Protein AF-A0A7K0QZD5-F1 (afdb_monomer_lite)

pLDDT: mean 91.22, std 5.86, range [58.25, 97.0]

Secondary structure (DSSP, 8-state):
-PPPP-S-TT--PPPPP-TT--PPPP----PPPEEEETTTEEEEETTTTS-GGGTTT----EEE--

Radius of gyration: 17.88 Å; chains: 1; bounding box: 29×38×40 Å

Structure (mmCIF, N/CA/C/O backbone):
data_AF-A0A7K0QZD5-F1
#
_entry.id   AF-A0A7K0QZD5-F1
#
loop_
_atom_site.group_PDB
_atom_site.id
_atom_site.type_symbol
_atom_site.label_atom_id
_atom_site.label_alt_id
_atom_site.label_comp_id
_atom_site.label_asym_id
_atom_site.label_entity_id
_atom_site.label_seq_id
_atom_site.pdbx_PDB_ins_code
_atom_site.Cartn_x
_atom_site.Cartn_y
_atom_site.Cartn_z
_atom_site.occupancy
_atom_site.B_iso_or_equiv
_atom_site.auth_seq_id
_atom_site.auth_comp_id
_atom_site.auth_asym_id
_atom_site.auth_atom_id
_atom_site.pdbx_PDB_model_num
ATOM 1 N N . MET A 1 1 ? 3.951 -17.482 14.109 1.00 58.25 1 MET A N 1
ATOM 2 C CA . MET A 1 1 ? 2.496 -17.321 14.309 1.00 58.25 1 MET A CA 1
ATOM 3 C C . MET A 1 1 ? 1.848 -18.698 14.268 1.00 58.25 1 MET A C 1
ATOM 5 O O . MET A 1 1 ? 2.166 -19.434 13.341 1.00 58.25 1 MET A O 1
ATOM 9 N N . PRO A 1 2 ? 1.029 -19.088 15.257 1.00 79.38 2 PRO A N 1
ATOM 10 C CA . PRO A 1 2 ? 0.302 -20.355 15.213 1.00 79.38 2 PRO A CA 1
ATOM 11 C C . PRO A 1 2 ? -0.785 -20.314 14.132 1.00 79.38 2 PRO A C 1
ATOM 13 O O . PRO A 1 2 ? -1.404 -19.274 13.912 1.00 79.38 2 PRO A O 1
ATOM 16 N N . ALA A 1 3 ? -1.013 -21.440 13.458 1.00 83.19 3 ALA A N 1
ATOM 17 C CA . ALA A 1 3 ? -2.116 -21.565 12.514 1.00 83.19 3 ALA A CA 1
ATOM 18 C C . ALA A 1 3 ? -3.453 -21.549 13.274 1.00 83.19 3 ALA A C 1
ATOM 20 O O . ALA A 1 3 ? -3.611 -22.260 14.268 1.00 83.19 3 ALA A O 1
ATOM 21 N N . VAL A 1 4 ? -4.402 -20.734 12.810 1.00 83.56 4 VAL A N 1
ATOM 22 C CA . VAL A 1 4 ? -5.760 -20.655 13.361 1.00 83.56 4 VAL A CA 1
ATOM 23 C C . VAL A 1 4 ? -6.698 -21.398 12.417 1.00 83.56 4 VAL A C 1
ATOM 25 O O . VAL A 1 4 ? -6.845 -21.010 11.261 1.00 83.56 4 VAL A O 1
ATOM 28 N N . THR A 1 5 ? -7.338 -22.457 12.910 1.00 87.94 5 THR A N 1
ATOM 29 C CA . THR A 1 5 ? -8.375 -23.191 12.173 1.00 87.94 5 THR A CA 1
ATOM 30 C C . THR A 1 5 ? -9.744 -22.682 12.605 1.00 87.94 5 THR A C 1
ATOM 32 O O . THR A 1 5 ? -10.045 -22.662 13.798 1.00 87.94 5 THR A O 1
ATOM 35 N N . VAL A 1 6 ? -10.579 -22.281 11.646 1.00 87.75 6 VAL A N 1
ATOM 36 C CA . VAL A 1 6 ? -11.962 -21.843 11.890 1.00 87.75 6 VAL A CA 1
ATOM 37 C C . VAL A 1 6 ? -12.951 -22.877 11.356 1.00 87.75 6 VAL A C 1
ATOM 39 O O . VAL A 1 6 ? -12.647 -23.587 10.400 1.00 87.75 6 VAL A O 1
ATOM 42 N N . ALA A 1 7 ? -14.130 -22.969 11.978 1.00 90.38 7 ALA A N 1
ATOM 43 C CA . ALA A 1 7 ? -15.172 -23.912 11.562 1.00 90.38 7 ALA A CA 1
ATOM 44 C C . ALA A 1 7 ? -15.763 -23.572 10.181 1.00 90.38 7 ALA A C 1
ATOM 46 O O . ALA A 1 7 ? -16.153 -24.476 9.448 1.00 90.38 7 ALA A O 1
ATOM 47 N N . ASP A 1 8 ? -15.804 -22.284 9.829 1.00 89.38 8 ASP A N 1
ATOM 48 C CA . ASP A 1 8 ? -16.298 -21.792 8.544 1.00 89.38 8 ASP A CA 1
ATOM 49 C C . ASP A 1 8 ? -15.476 -20.574 8.097 1.00 89.38 8 ASP A C 1
ATOM 51 O O . ASP A 1 8 ? -15.455 -19.542 8.767 1.00 89.38 8 ASP A O 1
ATOM 55 N N . ILE A 1 9 ? -14.782 -20.704 6.965 1.00 89.56 9 ILE A N 1
ATOM 56 C CA . ILE A 1 9 ? -13.925 -19.654 6.390 1.00 89.56 9 ILE A CA 1
ATOM 57 C C . ILE A 1 9 ? -14.714 -18.551 5.670 1.00 89.56 9 ILE A C 1
ATOM 59 O O . ILE A 1 9 ? -14.131 -17.553 5.255 1.00 89.56 9 ILE A O 1
ATOM 63 N N . THR A 1 10 ? -16.024 -18.728 5.490 1.00 91.81 10 THR A N 1
ATOM 64 C CA . THR A 1 10 ? -16.901 -17.766 4.807 1.00 91.81 10 THR A CA 1
ATOM 65 C C . THR A 1 10 ? -17.577 -16.793 5.773 1.00 91.81 10 THR A C 1
ATOM 67 O O . THR A 1 10 ? -18.169 -15.802 5.344 1.00 91.81 10 THR A O 1
ATOM 70 N N . VAL A 1 11 ? -17.460 -17.035 7.083 1.00 88.62 11 VAL A N 1
ATOM 71 C CA . VAL A 1 11 ? -18.051 -16.198 8.127 1.00 88.62 11 VAL A CA 1
ATOM 72 C C . VAL A 1 11 ? -16.981 -15.299 8.734 1.00 88.62 11 VAL A C 1
ATOM 74 O O . VAL A 1 11 ? -16.081 -15.754 9.436 1.00 88.62 11 VAL A O 1
ATOM 77 N N . LEU A 1 12 ? -17.115 -13.993 8.509 1.00 87.69 12 LEU A N 1
ATOM 78 C CA . LEU A 1 12 ? -16.290 -12.977 9.159 1.00 87.69 12 LEU A CA 1
ATOM 79 C C . LEU A 1 12 ? -17.114 -12.231 10.218 1.00 87.69 12 LEU A C 1
ATOM 81 O O . LEU A 1 12 ? -18.236 -11.801 9.924 1.00 87.69 12 LEU A O 1
ATOM 85 N N . PRO A 1 13 ? -16.583 -12.036 11.440 1.00 86.25 13 PRO A N 1
ATOM 86 C CA . PRO A 1 13 ? -17.197 -11.144 12.413 1.00 86.25 13 PRO A CA 1
ATOM 87 C C . PRO A 1 13 ? -17.375 -9.745 11.821 1.00 86.25 13 PRO A C 1
ATOM 89 O O . PRO A 1 13 ? -16.472 -9.207 11.178 1.00 86.25 13 PRO A O 1
ATOM 92 N N . ARG A 1 14 ? -18.536 -9.129 12.061 1.00 88.69 14 ARG A N 1
ATOM 93 C CA . ARG A 1 14 ? -18.738 -7.723 11.701 1.00 88.69 14 ARG A CA 1
ATOM 94 C C . ARG A 1 14 ? -17.857 -6.849 12.587 1.00 88.69 14 ARG A C 1
ATOM 96 O O . ARG A 1 14 ? -17.839 -7.014 13.806 1.00 88.69 14 ARG A O 1
ATOM 103 N N . VAL A 1 15 ? -17.161 -5.900 11.971 1.00 88.38 15 VAL A N 1
ATOM 104 C CA . VAL A 1 15 ? -16.461 -4.842 12.700 1.00 88.38 15 VAL A CA 1
ATOM 105 C C . VAL A 1 15 ? -17.502 -3.808 13.111 1.00 88.38 15 VAL A C 1
ATOM 107 O O . VAL A 1 15 ? -18.146 -3.205 12.256 1.00 88.38 15 VAL A O 1
ATOM 110 N N . ASN A 1 16 ? -17.692 -3.638 14.417 1.00 88.50 16 ASN A N 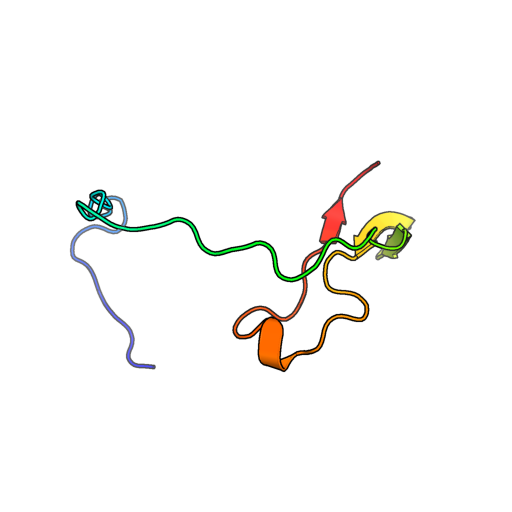1
ATOM 111 C CA . ASN A 1 16 ? -18.580 -2.615 14.956 1.00 88.50 16 ASN A CA 1
ATOM 112 C C . ASN A 1 16 ? -17.812 -1.306 15.132 1.00 88.50 16 ASN A C 1
ATOM 114 O O . ASN A 1 16 ? -16.632 -1.312 15.488 1.00 88.50 16 ASN A O 1
ATOM 118 N N . GLU A 1 17 ? -18.491 -0.183 14.922 1.00 88.00 17 GLU A N 1
ATOM 119 C CA . GLU A 1 17 ? -17.932 1.116 15.281 1.00 88.00 17 GLU A CA 1
ATOM 120 C C . GLU A 1 17 ? -17.731 1.217 16.796 1.00 88.00 17 GLU A C 1
ATOM 122 O O . GLU A 1 17 ? -18.518 0.6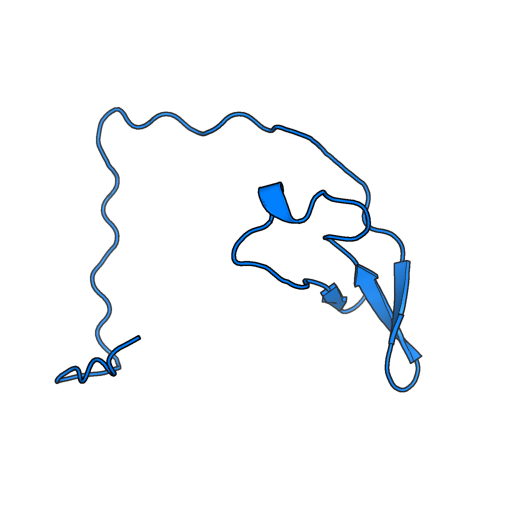93 17.587 1.00 88.00 17 GLU A O 1
ATOM 127 N N . VAL A 1 18 ? -16.670 1.915 17.200 1.00 89.56 18 VAL A N 1
ATOM 128 C CA . VAL A 1 18 ? -16.376 2.191 18.607 1.00 89.56 18 VAL A CA 1
ATOM 129 C C . VAL A 1 18 ? -16.941 3.574 18.951 1.00 89.56 18 VAL A C 1
ATOM 131 O O . VAL A 1 18 ? -16.442 4.572 18.418 1.00 89.56 18 VAL A O 1
ATOM 134 N N . PRO A 1 19 ? -17.960 3.681 19.827 1.00 89.62 19 PRO A N 1
ATOM 135 C CA . PRO A 1 19 ? -18.529 4.969 20.211 1.00 89.62 19 PRO A CA 1
ATOM 136 C C . PRO A 1 19 ? -17.467 5.902 20.799 1.00 89.62 19 PRO A C 1
ATOM 138 O O . PRO A 1 19 ? -16.692 5.508 21.668 1.00 89.62 19 PRO A O 1
ATOM 141 N N . GLY A 1 20 ? -17.426 7.148 20.323 1.00 91.00 20 GLY A N 1
ATOM 142 C CA . GLY A 1 20 ? -16.446 8.144 20.768 1.00 91.00 20 GLY A CA 1
ATOM 143 C C . GLY A 1 20 ? -15.048 8.003 20.153 1.00 91.00 20 GLY A C 1
ATOM 144 O O . GLY A 1 20 ? -14.161 8.781 20.505 1.00 91.00 20 GLY A O 1
ATOM 145 N N . ALA A 1 21 ? -14.828 7.064 19.223 1.00 91.50 21 ALA A N 1
ATOM 146 C CA . ALA A 1 21 ? -13.580 7.006 18.468 1.00 91.50 21 ALA A CA 1
ATOM 147 C C . ALA A 1 21 ? -13.400 8.260 17.598 1.00 91.50 21 ALA A C 1
ATOM 149 O O . ALA A 1 21 ? -14.328 8.729 16.938 1.00 91.50 21 ALA A O 1
ATOM 150 N N . ARG A 1 22 ? -12.176 8.794 17.573 1.00 90.56 22 ARG A N 1
ATOM 151 C CA . ARG A 1 22 ? -11.798 9.934 16.732 1.00 90.56 22 ARG A CA 1
ATOM 152 C C . ARG A 1 22 ? -10.960 9.454 15.553 1.00 90.56 22 ARG A C 1
ATOM 154 O O . ARG A 1 22 ? -10.072 8.620 15.720 1.00 90.56 22 ARG A O 1
ATOM 161 N N . ALA A 1 23 ? -11.205 10.023 14.374 1.00 91.00 23 ALA A N 1
ATOM 162 C CA . ALA A 1 23 ? -10.360 9.790 13.210 1.00 91.00 23 ALA A CA 1
ATOM 163 C C . ALA A 1 23 ? -8.905 10.202 13.497 1.00 91.00 23 ALA A C 1
ATOM 165 O O . ALA A 1 23 ? -8.647 11.263 14.076 1.00 91.00 23 ALA A O 1
ATOM 166 N N . ARG A 1 24 ? -7.955 9.360 13.077 1.00 92.19 24 ARG A N 1
ATOM 167 C CA . ARG A 1 24 ? -6.523 9.677 13.130 1.00 92.19 24 ARG A CA 1
ATOM 168 C C . ARG A 1 24 ? -6.229 10.841 12.179 1.00 92.19 24 ARG A C 1
ATOM 170 O O . ARG A 1 24 ? -6.791 10.902 11.089 1.00 92.19 24 ARG A O 1
ATOM 177 N N . SER A 1 25 ? -5.368 11.769 12.593 1.00 95.56 25 SER A N 1
ATOM 178 C CA . SER A 1 25 ? -4.942 12.882 11.739 1.00 95.56 25 SER A CA 1
ATOM 179 C C . SER A 1 25 ? -4.062 12.390 10.593 1.00 95.56 25 SER A C 1
ATOM 181 O O . SER A 1 25 ? -3.277 11.457 10.769 1.00 95.56 25 SER A O 1
ATOM 183 N N . VAL A 1 26 ? -4.140 13.059 9.442 1.00 94.94 26 VAL A N 1
ATOM 184 C CA . VAL A 1 26 ? -3.224 12.814 8.320 1.00 94.94 26 VAL A CA 1
ATOM 185 C C . VAL A 1 26 ? -1.819 13.260 8.720 1.00 94.94 26 VAL A C 1
ATOM 187 O O . VAL A 1 26 ? -1.630 14.404 9.128 1.00 94.94 26 VAL A O 1
ATOM 190 N N . LYS A 1 27 ? -0.842 12.355 8.615 1.00 93.00 27 LYS A N 1
ATOM 191 C CA . LYS A 1 27 ? 0.565 12.655 8.912 1.00 93.00 27 LYS A CA 1
ATOM 192 C C . LYS A 1 27 ? 1.267 13.340 7.737 1.00 93.00 27 LYS A C 1
ATOM 194 O O . LYS A 1 27 ? 2.015 14.290 7.940 1.00 93.00 27 LYS A O 1
ATOM 199 N N . SER A 1 28 ? 1.020 12.865 6.520 1.00 92.88 28 SER A N 1
ATOM 200 C CA . SER A 1 28 ? 1.612 13.391 5.290 1.00 92.88 28 SER A CA 1
ATOM 201 C C . SER A 1 28 ? 0.744 13.063 4.073 1.00 92.88 28 SER A C 1
ATOM 203 O O . SER A 1 28 ? -0.094 12.162 4.114 1.00 92.88 28 SER A O 1
ATOM 205 N N . VAL A 1 29 ? 0.954 13.815 2.990 1.00 93.69 29 VAL A N 1
ATOM 206 C CA . VAL A 1 29 ? 0.394 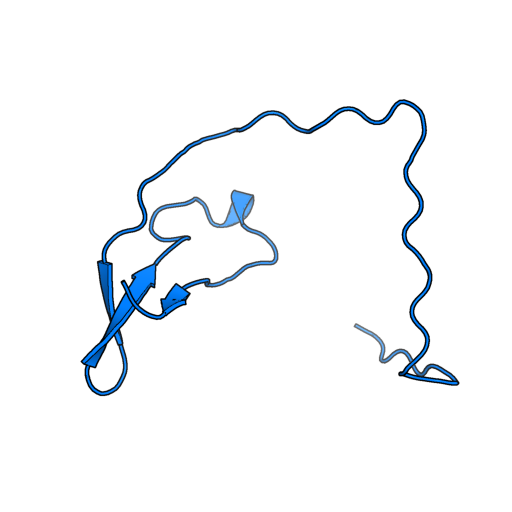13.552 1.661 1.00 93.69 29 VAL A CA 1
ATOM 207 C C . VAL A 1 29 ? 1.548 13.622 0.671 1.00 93.69 29 VAL A C 1
ATOM 209 O O . VAL A 1 29 ? 2.231 14.642 0.597 1.00 93.69 29 VAL A O 1
ATOM 212 N N . THR A 1 30 ? 1.758 12.546 -0.079 1.00 91.12 30 THR A N 1
ATOM 213 C CA . THR A 1 30 ? 2.859 12.429 -1.040 1.00 91.12 30 THR A CA 1
ATOM 214 C C . THR A 1 30 ? 2.316 11.916 -2.365 1.00 91.12 30 THR A C 1
ATOM 216 O O . THR A 1 30 ? 1.458 11.034 -2.392 1.00 91.12 30 THR A O 1
ATOM 219 N N . THR A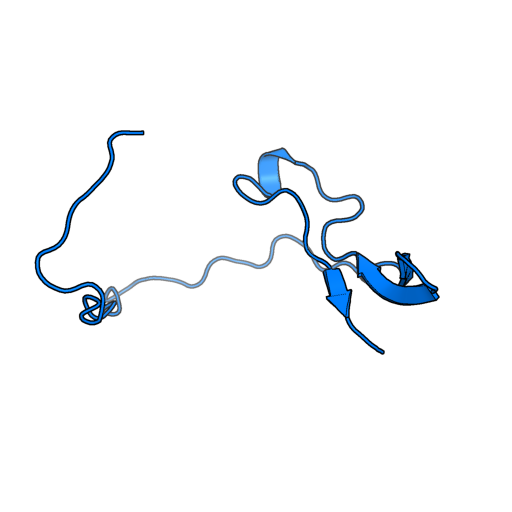 1 31 ? 2.826 12.453 -3.472 1.00 94.06 31 THR A N 1
ATOM 220 C CA . THR A 1 31 ? 2.514 11.947 -4.811 1.00 94.06 31 THR A CA 1
ATOM 221 C C . THR A 1 31 ? 3.390 10.739 -5.118 1.00 94.06 31 THR A C 1
ATOM 223 O O . THR A 1 31 ? 4.614 10.857 -5.163 1.00 94.06 31 THR A O 1
ATOM 226 N N . ALA A 1 32 ? 2.762 9.589 -5.358 1.00 95.25 32 ALA A N 1
ATOM 227 C CA . ALA A 1 32 ? 3.463 8.363 -5.710 1.00 95.25 32 ALA A CA 1
ATOM 228 C C . ALA A 1 32 ? 4.186 8.504 -7.068 1.00 95.25 32 ALA A C 1
ATOM 230 O O . ALA A 1 32 ? 3.544 8.895 -8.056 1.00 95.25 32 ALA A O 1
ATOM 231 N N . PRO A 1 33 ? 5.493 8.186 -7.150 1.00 95.81 33 PRO A N 1
ATOM 232 C CA . PRO A 1 33 ? 6.221 8.193 -8.411 1.00 95.81 33 PRO A CA 1
ATOM 233 C C . PRO A 1 33 ? 5.711 7.090 -9.345 1.00 95.81 33 PRO A C 1
ATOM 235 O O . PRO A 1 33 ? 5.407 5.976 -8.908 1.00 95.81 33 PRO A O 1
ATOM 238 N N . GLN A 1 34 ? 5.658 7.403 -10.640 1.00 96.12 34 GLN A N 1
ATOM 239 C CA . GLN A 1 34 ? 5.317 6.449 -11.694 1.00 96.12 34 GLN A CA 1
ATOM 240 C C . GLN A 1 34 ? 6.547 5.628 -12.100 1.00 96.12 34 GLN A C 1
ATOM 242 O O . GLN A 1 34 ? 7.683 6.105 -12.034 1.00 96.12 34 GLN A O 1
ATOM 247 N N . GLY A 1 35 ? 6.316 4.396 -12.536 1.00 94.38 35 GLY A N 1
ATOM 248 C CA . GLY A 1 35 ? 7.327 3.517 -13.102 1.00 94.38 35 GLY A CA 1
ATOM 249 C C . GLY A 1 35 ? 6.705 2.445 -13.988 1.00 94.38 35 GLY A C 1
ATOM 250 O O . GLY A 1 35 ? 5.501 2.461 -14.246 1.00 94.38 35 GLY A O 1
ATOM 251 N N . TYR A 1 36 ? 7.548 1.518 -14.434 1.00 95.81 36 TYR A N 1
ATOM 252 C CA . TYR A 1 36 ? 7.145 0.334 -15.182 1.00 95.81 36 TYR A CA 1
ATOM 253 C C . TYR A 1 36 ? 7.687 -0.918 -14.493 1.00 95.81 36 TYR A C 1
ATOM 255 O O . TYR A 1 36 ? 8.847 -0.924 -14.078 1.00 95.81 36 TYR A O 1
ATOM 263 N N . GLU A 1 37 ? 6.872 -1.966 -14.402 1.00 94.19 37 GLU A N 1
ATOM 264 C CA . GLU A 1 37 ? 7.251 -3.259 -13.819 1.00 94.19 37 GLU A CA 1
ATOM 265 C C . GLU A 1 37 ? 6.868 -4.436 -14.727 1.00 94.19 37 GLU A C 1
ATOM 267 O O . GLU A 1 37 ? 5.985 -4.330 -15.582 1.00 94.19 37 GLU A O 1
ATOM 272 N N . GLY A 1 38 ? 7.566 -5.567 -14.571 1.00 92.94 38 GLY A N 1
ATOM 273 C CA . GLY A 1 38 ? 7.396 -6.745 -15.427 1.00 92.94 38 GLY A CA 1
ATOM 274 C C . GLY A 1 38 ? 7.623 -6.431 -16.911 1.00 92.94 38 GLY A C 1
ATOM 275 O O . GLY A 1 38 ? 8.600 -5.779 -17.272 1.00 92.94 38 GLY A O 1
ATOM 276 N N . GLU A 1 39 ? 6.681 -6.847 -17.759 1.00 95.12 39 GLU A N 1
ATOM 277 C CA . GLU A 1 39 ? 6.682 -6.639 -19.220 1.00 95.12 39 GLU A CA 1
ATOM 278 C C . GLU A 1 39 ? 6.290 -5.203 -19.644 1.00 95.12 39 GLU A C 1
ATOM 280 O O . GLU A 1 39 ? 5.714 -4.990 -20.710 1.00 95.12 39 GLU A O 1
ATOM 285 N N . GLY A 1 40 ? 6.568 -4.199 -18.808 1.00 95.25 40 GLY A N 1
ATOM 286 C CA . GLY A 1 40 ? 6.253 -2.797 -19.097 1.00 95.25 40 GLY A CA 1
ATOM 287 C C . GLY A 1 40 ? 4.875 -2.344 -18.611 1.00 95.25 40 GLY A C 1
ATOM 288 O O . GLY A 1 40 ? 4.272 -1.456 -19.211 1.00 95.25 40 GLY A O 1
ATOM 289 N N . PHE A 1 41 ? 4.365 -2.921 -17.522 1.00 95.50 41 PHE A N 1
ATOM 290 C CA . PHE A 1 41 ? 3.118 -2.464 -16.914 1.00 95.50 41 PHE A CA 1
ATOM 291 C C . PHE A 1 41 ? 3.321 -1.135 -16.178 1.00 95.50 41 PHE A C 1
ATOM 293 O O . PHE A 1 41 ? 4.216 -1.060 -15.335 1.00 95.50 41 PHE A O 1
ATOM 300 N N . PRO A 1 42 ? 2.504 -0.099 -16.447 1.00 96.69 42 PRO A N 1
ATOM 301 C CA . PRO A 1 42 ? 2.587 1.162 -15.725 1.00 96.69 42 PRO A CA 1
ATOM 302 C C . PRO A 1 42 ? 2.083 0.987 -14.291 1.00 96.69 42 PRO A C 1
ATOM 304 O O . PRO A 1 42 ? 1.001 0.434 -14.060 1.00 96.69 42 PRO A O 1
ATOM 307 N N . VAL A 1 43 ? 2.869 1.490 -13.339 1.00 97.00 43 VAL A N 1
ATOM 308 C CA . VAL A 1 43 ? 2.546 1.453 -11.910 1.00 97.00 43 VAL A CA 1
ATOM 309 C C . VAL A 1 43 ? 2.824 2.784 -11.221 1.00 97.00 43 VAL A C 1
ATOM 311 O O . VAL A 1 43 ? 3.711 3.540 -11.628 1.00 97.00 43 VAL A O 1
ATOM 314 N N . ARG A 1 44 ? 2.113 3.047 -10.120 1.00 96.38 44 ARG A N 1
ATOM 315 C CA . ARG A 1 44 ? 2.462 4.088 -9.141 1.00 96.38 44 ARG A CA 1
ATOM 316 C C . ARG A 1 44 ? 2.869 3.457 -7.814 1.00 96.38 44 ARG A C 1
ATOM 318 O O . ARG A 1 44 ? 2.050 2.805 -7.164 1.00 96.38 44 ARG A O 1
ATOM 325 N N . ARG A 1 45 ? 4.112 3.713 -7.391 1.00 95.50 45 ARG A N 1
ATOM 326 C CA . ARG A 1 45 ? 4.704 3.120 -6.181 1.00 95.50 45 ARG A CA 1
ATOM 327 C C . ARG A 1 45 ? 4.345 3.926 -4.944 1.00 95.50 45 ARG A C 1
ATOM 329 O O . ARG A 1 45 ? 4.979 4.936 -4.643 1.00 95.50 45 ARG A O 1
ATOM 336 N N . THR A 1 46 ? 3.312 3.497 -4.229 1.00 94.06 46 THR A N 1
ATOM 337 C CA . THR A 1 46 ? 2.640 4.315 -3.203 1.00 94.06 46 THR A CA 1
ATOM 338 C C . THR A 1 46 ? 3.513 4.541 -1.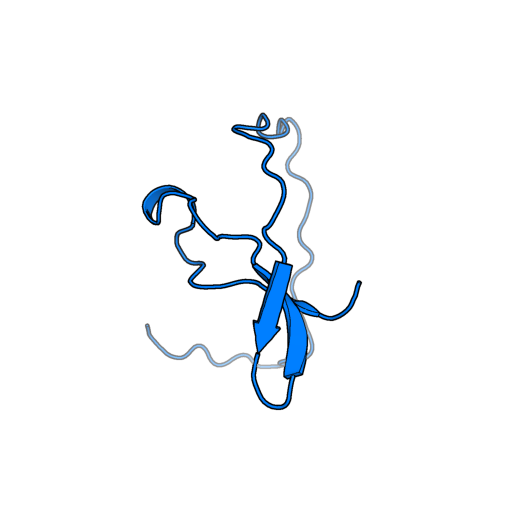968 1.00 94.06 46 THR A C 1
ATOM 340 O O . THR A 1 46 ? 3.491 5.617 -1.377 1.00 94.06 46 THR A O 1
ATOM 343 N N . PHE A 1 47 ? 4.329 3.552 -1.603 1.00 93.75 47 PHE A N 1
ATOM 344 C CA . PHE A 1 47 ? 5.196 3.605 -0.421 1.00 93.75 47 PHE A CA 1
ATOM 345 C C . PHE A 1 47 ? 6.620 4.091 -0.702 1.00 93.75 47 PHE A C 1
ATOM 347 O O . PHE A 1 47 ? 7.448 4.151 0.207 1.00 93.75 47 PHE A O 1
ATOM 354 N N . ALA A 1 48 ? 6.926 4.462 -1.947 1.00 93.50 48 ALA A N 1
ATOM 355 C CA . ALA A 1 48 ? 8.260 4.912 -2.314 1.00 93.50 48 ALA A CA 1
ATOM 356 C C . ALA A 1 48 ? 8.669 6.161 -1.508 1.00 93.50 48 ALA A C 1
ATOM 358 O O . ALA A 1 48 ? 8.045 7.216 -1.609 1.00 93.50 48 ALA A O 1
ATOM 359 N N . GLY A 1 49 ? 9.747 6.035 -0.728 1.00 90.69 49 GLY A N 1
ATOM 360 C CA . GLY A 1 49 ? 10.320 7.130 0.061 1.00 90.69 49 GLY A CA 1
ATOM 361 C C . GLY A 1 49 ? 9.665 7.378 1.425 1.00 90.69 49 GLY A C 1
ATOM 362 O O . GLY A 1 49 ? 10.044 8.338 2.091 1.00 90.69 49 GLY A O 1
ATOM 363 N N . ILE A 1 50 ? 8.714 6.543 1.856 1.00 92.88 50 ILE A N 1
ATOM 364 C CA . ILE A 1 50 ? 8.166 6.583 3.221 1.00 92.88 50 ILE A CA 1
ATOM 365 C C . ILE A 1 50 ? 9.054 5.732 4.145 1.00 92.88 50 ILE A C 1
ATOM 367 O O . ILE A 1 50 ? 9.559 4.689 3.734 1.00 92.88 50 ILE A O 1
ATOM 371 N N . ASP A 1 51 ? 9.261 6.183 5.386 1.00 93.38 51 ASP A N 1
ATOM 372 C CA . ASP A 1 51 ? 9.993 5.417 6.402 1.00 93.38 51 ASP A CA 1
ATOM 373 C C . ASP A 1 51 ? 9.277 4.086 6.692 1.00 93.38 51 ASP A C 1
ATOM 375 O O . ASP A 1 51 ? 8.077 4.061 6.967 1.00 93.38 51 ASP A O 1
ATOM 379 N N . MET A 1 52 ? 10.016 2.977 6.660 1.00 91.88 52 MET A N 1
ATOM 380 C CA . MET A 1 52 ? 9.488 1.634 6.908 1.00 91.88 52 MET A CA 1
ATOM 381 C C . MET A 1 52 ? 8.844 1.493 8.291 1.00 91.88 52 MET A C 1
ATOM 383 O O . MET A 1 52 ? 7.881 0.742 8.434 1.00 91.88 52 MET A O 1
ATOM 387 N N . ALA A 1 53 ? 9.324 2.229 9.298 1.00 94.62 53 ALA A N 1
ATOM 388 C CA . ALA A 1 53 ? 8.724 2.218 10.633 1.00 94.62 53 ALA A CA 1
ATOM 389 C C . ALA A 1 53 ? 7.289 2.779 10.642 1.00 94.62 53 ALA A C 1
ATOM 391 O O . ALA A 1 53 ? 6.498 2.446 11.520 1.00 94.62 53 ALA A O 1
ATOM 392 N N . GLU A 1 54 ? 6.941 3.608 9.656 1.00 93.38 54 GLU A N 1
ATOM 393 C CA . GLU A 1 54 ? 5.597 4.164 9.478 1.00 93.38 54 GLU A CA 1
ATOM 394 C C . GLU A 1 54 ? 4.686 3.263 8.636 1.00 93.38 54 GLU A C 1
ATOM 396 O O . GLU A 1 54 ? 3.481 3.507 8.567 1.00 93.38 54 GLU A O 1
ATOM 401 N N . LEU A 1 55 ? 5.255 2.246 7.979 1.00 93.38 55 LEU A N 1
ATOM 402 C CA . LEU A 1 55 ? 4.546 1.352 7.067 1.00 93.38 55 LEU A CA 1
ATOM 403 C C . LEU A 1 55 ? 4.252 -0.024 7.658 1.00 93.38 55 LEU A C 1
ATOM 405 O O . LEU A 1 55 ? 3.383 -0.698 7.121 1.00 93.38 55 LEU A O 1
ATOM 409 N N . ASP A 1 56 ? 4.931 -0.448 8.726 1.00 93.12 56 ASP A N 1
ATOM 410 C CA . ASP A 1 56 ? 4.724 -1.757 9.366 1.00 93.12 56 ASP A CA 1
ATOM 411 C C . ASP A 1 56 ? 3.218 -2.064 9.565 1.00 93.12 56 ASP A C 1
ATOM 413 O O . ASP A 1 56 ? 2.498 -1.247 10.155 1.00 93.12 56 ASP A O 1
ATOM 417 N N . PRO A 1 57 ? 2.687 -3.199 9.056 1.00 94.38 57 PRO A N 1
ATOM 418 C CA . PRO A 1 57 ? 3.366 -4.376 8.482 1.00 94.38 57 PRO A CA 1
ATOM 419 C C . PRO A 1 57 ? 3.454 -4.419 6.952 1.00 94.38 57 PRO A C 1
ATOM 421 O O . PRO A 1 57 ? 3.698 -5.475 6.364 1.00 94.38 57 PRO A O 1
ATOM 424 N N . PHE A 1 58 ? 3.213 -3.302 6.282 1.00 94.75 58 PHE A N 1
ATOM 425 C CA . PHE A 1 58 ? 3.238 -3.218 4.832 1.00 94.75 58 PHE A CA 1
ATOM 426 C C . PHE A 1 58 ? 4.665 -3.080 4.296 1.00 94.75 58 PHE A C 1
ATOM 428 O O . PHE A 1 58 ? 5.496 -2.356 4.839 1.00 94.75 58 PH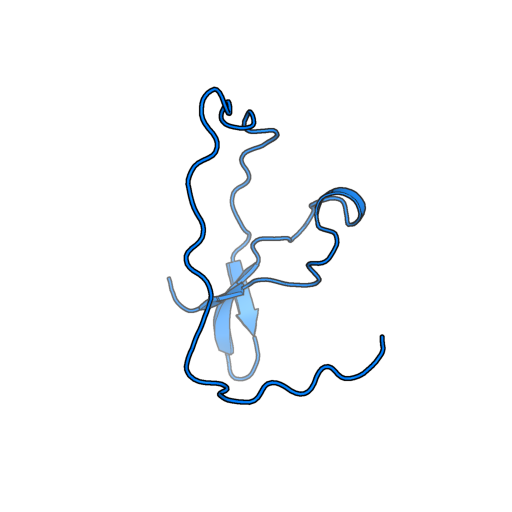E A O 1
ATOM 435 N N . ILE A 1 59 ? 4.932 -3.783 3.194 1.00 91.69 59 ILE A N 1
ATOM 436 C CA . ILE A 1 59 ? 6.258 -3.837 2.557 1.00 91.69 59 ILE A CA 1
ATOM 437 C C . ILE A 1 59 ? 6.246 -3.114 1.207 1.00 91.69 59 ILE A C 1
ATOM 439 O O . ILE A 1 59 ? 7.189 -2.405 0.872 1.00 91.69 59 ILE A O 1
ATOM 443 N N . MET A 1 60 ? 5.176 -3.281 0.427 1.00 92.31 60 MET A N 1
ATOM 444 C CA . MET A 1 60 ? 5.022 -2.670 -0.892 1.00 92.31 60 MET A CA 1
ATOM 445 C C . MET A 1 60 ? 3.544 -2.463 -1.223 1.00 92.31 60 MET A C 1
ATOM 447 O O . MET A 1 60 ? 2.687 -3.212 -0.749 1.00 92.31 60 MET A O 1
ATOM 451 N N . MET A 1 61 ? 3.257 -1.448 -2.034 1.00 94.56 61 MET A N 1
ATOM 452 C CA . MET A 1 61 ? 1.938 -1.219 -2.612 1.00 94.56 61 MET A CA 1
ATOM 453 C C . MET A 1 61 ? 2.079 -0.435 -3.909 1.00 94.56 61 MET A C 1
ATOM 455 O O . MET A 1 61 ? 2.526 0.717 -3.899 1.00 94.56 61 MET A O 1
ATOM 459 N N . ASP A 1 62 ? 1.597 -1.049 -4.983 1.00 95.25 62 ASP A N 1
ATOM 460 C CA . ASP A 1 62 ? 1.589 -0.470 -6.314 1.00 95.25 62 ASP A CA 1
ATOM 461 C C . ASP A 1 62 ? 0.160 -0.383 -6.832 1.00 95.25 62 ASP A C 1
ATOM 463 O O . ASP A 1 62 ? -0.609 -1.346 -6.792 1.00 95.25 62 ASP A O 1
ATOM 467 N N . GLN A 1 63 ? -0.205 0.804 -7.309 1.00 95.50 63 GLN A N 1
ATOM 468 C CA . GLN A 1 63 ? -1.410 0.971 -8.105 1.00 95.50 63 GLN A CA 1
ATOM 469 C C . GLN A 1 63 ? -1.067 0.602 -9.547 1.00 95.50 63 GLN A C 1
ATOM 471 O O . GLN A 1 63 ? -0.161 1.193 -10.132 1.00 95.50 63 GLN A O 1
ATOM 476 N N . MET A 1 64 ? -1.816 -0.338 -10.117 1.00 95.25 64 MET A N 1
ATOM 477 C CA . MET A 1 64 ? -1.735 -0.685 -11.535 1.00 95.25 64 MET A CA 1
ATOM 478 C C . MET A 1 64 ? -2.542 0.301 -12.384 1.00 95.25 64 MET A C 1
ATOM 480 O O . MET A 1 64 ? -3.661 0.662 -12.012 1.00 95.25 64 MET A O 1
ATOM 484 N N . GLY A 1 65 ? -2.017 0.653 -13.558 1.00 84.50 65 GLY A N 1
ATOM 485 C CA . GLY A 1 65 ? -2.685 1.554 -14.502 1.00 84.50 65 GLY A CA 1
ATOM 486 C C . GLY A 1 65 ? -2.348 3.031 -14.281 1.00 84.50 65 GLY A C 1
ATOM 487 O O . GLY A 1 65 ? -1.451 3.361 -13.503 1.00 84.50 65 GLY A O 1
ATOM 488 N N . GLU A 1 66 ? -3.047 3.909 -15.006 1.00 73.75 66 GLU A N 1
ATOM 489 C CA . GLU A 1 66 ? -2.894 5.373 -14.905 1.00 73.75 66 GLU A CA 1
ATOM 490 C C . GLU A 1 66 ? -3.870 6.019 -13.918 1.00 73.75 66 GLU A C 1
ATOM 492 O O . GLU A 1 66 ? -5.067 5.645 -13.925 1.00 73.75 66 GLU A O 1
#

Foldseek 3Di:
DDDDDDPDPVDDDDDDDDPPDDDDDDPDDDFFDWDADDPGWIWGWPCPPPDVVVVPPDDTDIDTDD

Sequence (66 aa):
MPAVTVADITVLPRVNEVPGARARSVKSVTTAPQGYEGEGFPVRRTFAGIDMAELDPFIMMDQMGE